Protein AF-A0A3D2W8U4-F1 (afdb_monomer_lite)

Radius of gyration: 29.1 Å; chains: 1; bounding box: 71×45×89 Å

Foldseek 3Di:
DDDDDDPPDPPDPPPPPPPPPPPDDPPFDKAFEAEAEPCSVQKWKAKPVRDTDDGGDMDTQFWIKMWIARPVCPPQLQQKKKWKDAQNHTDDIDRGLHHVTDIDGRDGHPYHIYIYIYRPDPPPDD

pLDDT: mean 82.96, std 18.69, range [37.66, 98.56]

Structure (mmCIF, N/CA/C/O backbone):
data_AF-A0A3D2W8U4-F1
#
_entry.id   AF-A0A3D2W8U4-F1
#
loop_
_atom_site.group_PDB
_atom_site.id
_atom_site.type_symbol
_atom_site.label_atom_id
_atom_site.label_alt_id
_atom_site.label_comp_id
_atom_site.label_asym_id
_atom_site.label_entity_id
_atom_site.label_seq_id
_atom_site.pdbx_PDB_ins_code
_atom_site.Cartn_x
_atom_site.Cartn_y
_atom_site.Cartn_z
_atom_site.occupancy
_atom_site.B_iso_or_equiv
_atom_site.auth_seq_id
_atom_site.auth_comp_id
_atom_site.auth_asym_id
_atom_site.auth_atom_id
_atom_site.pdbx_PDB_model_num
ATOM 1 N N . ASP A 1 1 ? -54.048 7.516 73.761 1.00 41.88 1 ASP A N 1
ATOM 2 C CA . ASP A 1 1 ? -53.297 7.102 72.564 1.00 41.88 1 ASP A CA 1
ATOM 3 C C . ASP A 1 1 ? -53.716 8.008 71.411 1.00 41.88 1 ASP A C 1
ATOM 5 O O . ASP A 1 1 ? -54.854 7.902 70.979 1.00 41.88 1 ASP A O 1
ATOM 9 N N . ALA A 1 2 ? -53.037 9.133 71.139 1.00 41.09 2 ALA A N 1
ATOM 10 C CA . ALA A 1 2 ? -51.644 9.292 70.665 1.00 41.09 2 ALA A CA 1
ATOM 11 C C . ALA A 1 2 ? -51.472 8.638 69.280 1.00 41.09 2 ALA A C 1
ATOM 13 O O . ALA A 1 2 ? -51.834 7.479 69.130 1.00 41.09 2 ALA A O 1
ATOM 14 N N . ASP A 1 3 ? -50.970 9.242 68.209 1.00 45.62 3 ASP A N 1
ATOM 15 C CA . ASP A 1 3 ? -50.470 10.576 67.884 1.00 45.62 3 ASP A CA 1
ATOM 16 C C . ASP A 1 3 ? -50.595 10.713 66.353 1.00 45.62 3 ASP A C 1
ATOM 18 O O . ASP A 1 3 ? -50.648 9.715 65.629 1.00 45.62 3 ASP A O 1
ATOM 22 N N . GLY A 1 4 ? -50.692 11.946 65.858 1.00 44.50 4 GLY A N 1
ATOM 23 C CA . GLY A 1 4 ? -50.821 12.236 64.433 1.00 44.50 4 GLY A CA 1
ATOM 24 C C . GLY A 1 4 ? -49.595 11.831 63.616 1.00 44.50 4 GLY A C 1
ATOM 25 O O . GLY A 1 4 ? -48.460 11.954 64.069 1.00 44.50 4 GLY A O 1
ATOM 26 N N . TYR A 1 5 ? -49.831 11.435 62.366 1.00 45.75 5 TYR A N 1
ATOM 27 C CA . TYR A 1 5 ? -48.802 11.498 61.336 1.00 45.75 5 TYR A CA 1
ATOM 28 C C . TYR A 1 5 ? -49.027 12.744 60.491 1.00 45.75 5 TYR A C 1
ATOM 30 O O . TYR A 1 5 ? -50.050 12.916 59.826 1.00 45.75 5 TYR A O 1
ATOM 38 N N . TYR A 1 6 ? -48.050 13.633 60.609 1.00 45.84 6 TYR A N 1
ATOM 39 C CA . TYR A 1 6 ? -47.883 14.848 59.843 1.00 45.84 6 TYR A CA 1
ATOM 40 C C . TYR A 1 6 ? -47.787 14.507 58.357 1.00 45.84 6 TYR A C 1
ATOM 42 O O . TYR A 1 6 ? -47.047 13.609 57.959 1.00 45.84 6 TYR A O 1
ATOM 50 N N . VAL A 1 7 ? -48.510 15.259 57.530 1.00 43.06 7 VAL A N 1
ATOM 51 C CA . VAL A 1 7 ? -48.166 15.374 56.115 1.00 43.06 7 VAL A CA 1
ATOM 52 C C . VAL A 1 7 ? -46.893 16.216 56.092 1.00 43.06 7 VAL A C 1
ATOM 54 O O . VAL A 1 7 ? -46.964 17.438 56.217 1.00 43.06 7 VAL A O 1
ATOM 57 N N . GLU A 1 8 ? -45.723 15.580 56.037 1.00 46.78 8 GLU A N 1
ATOM 58 C CA . GLU A 1 8 ? -44.497 16.308 55.720 1.00 46.78 8 GLU A CA 1
ATOM 59 C C . GLU A 1 8 ? -44.660 16.852 54.303 1.00 46.78 8 GLU A C 1
ATOM 61 O O . GLU A 1 8 ? -44.678 16.122 53.311 1.00 46.78 8 GLU A O 1
ATOM 66 N N . SER A 1 9 ? -44.851 18.166 54.220 1.00 53.59 9 SER A N 1
ATOM 67 C CA . SER A 1 9 ? -44.647 18.912 52.994 1.00 53.59 9 SER A CA 1
ATOM 68 C C . SER A 1 9 ? -43.257 18.561 52.472 1.00 53.59 9 SER A C 1
ATOM 70 O O . SER A 1 9 ? -42.265 18.873 53.131 1.00 53.59 9 SER A O 1
ATOM 72 N N . LEU A 1 10 ? -43.185 17.918 51.307 1.00 50.34 10 LEU A N 1
ATOM 73 C CA . LEU A 1 10 ? -41.948 17.751 50.552 1.00 50.34 10 LEU A CA 1
ATOM 74 C C . LEU A 1 10 ? -41.435 19.146 50.167 1.00 50.34 10 LEU A C 1
ATOM 76 O O . LEU A 1 10 ? -41.763 19.683 49.113 1.00 50.34 10 LEU A O 1
ATOM 80 N N . SER A 1 11 ? -40.667 19.763 51.062 1.00 58.00 11 SER A N 1
ATOM 81 C CA . SER A 1 11 ? -39.866 20.941 50.776 1.00 58.00 11 SER A CA 1
ATOM 82 C C . SER A 1 11 ? -38.519 20.471 50.249 1.00 58.00 11 SER A C 1
ATOM 84 O O . SER A 1 11 ? -37.619 20.170 51.027 1.00 58.00 11 SER A O 1
ATOM 86 N N . ALA A 1 12 ? -38.402 20.378 48.934 1.00 47.69 12 ALA A N 1
ATOM 87 C CA . ALA A 1 12 ? -37.184 20.691 48.199 1.00 47.69 12 ALA A CA 1
ATOM 88 C C . ALA A 1 12 ? -37.458 20.405 46.729 1.00 47.69 12 ALA A C 1
ATOM 90 O O . ALA A 1 12 ? -37.774 19.270 46.368 1.00 47.69 12 ALA A O 1
ATOM 91 N N . ASP A 1 13 ? -37.287 21.436 45.905 1.00 52.38 13 ASP A N 1
ATOM 92 C CA . ASP A 1 13 ? -36.908 21.334 44.500 1.00 52.38 13 ASP A CA 1
ATOM 93 C C . ASP A 1 13 ? -35.735 20.355 44.351 1.00 52.38 13 ASP A C 1
ATOM 95 O O . ASP A 1 13 ? -34.569 20.736 44.263 1.00 52.38 13 ASP A O 1
ATOM 99 N N . THR A 1 14 ? -36.024 19.058 44.353 1.00 50.50 14 THR A N 1
ATOM 100 C CA . THR A 1 14 ? -35.048 18.050 43.972 1.00 50.50 14 THR A CA 1
ATOM 101 C C . THR A 1 14 ? -35.155 17.952 42.468 1.00 50.50 14 THR A C 1
ATOM 103 O O . THR A 1 14 ? -35.865 17.114 41.913 1.00 50.50 14 THR A O 1
ATOM 106 N N . VAL A 1 15 ? -34.489 18.887 41.796 1.00 51.22 15 VAL A N 1
ATOM 107 C CA . VAL A 1 15 ? -34.173 18.735 40.385 1.00 51.22 15 VAL A CA 1
ATOM 108 C C . VAL A 1 15 ? -33.308 17.482 40.303 1.00 51.22 15 VAL A C 1
ATOM 110 O O . VAL A 1 15 ? -32.144 17.499 40.696 1.00 51.22 15 VAL A O 1
ATOM 113 N N . PHE A 1 16 ? -33.884 16.373 39.838 1.00 50.56 16 PHE A N 1
ATOM 114 C CA . PHE A 1 16 ? -33.106 15.239 39.360 1.00 50.56 16 PHE A CA 1
ATOM 115 C C . PHE A 1 16 ? -32.329 15.736 38.142 1.00 50.56 16 PHE A C 1
ATOM 117 O O . PHE A 1 16 ? -32.796 15.648 37.007 1.00 50.56 16 PHE A O 1
ATOM 124 N N . ALA A 1 17 ? -31.159 16.326 38.379 1.00 58.72 17 ALA A N 1
ATOM 125 C CA . ALA A 1 17 ? -30.171 16.521 37.343 1.00 58.72 17 ALA A CA 1
ATOM 126 C C . ALA A 1 17 ? -29.705 15.119 36.951 1.00 58.72 17 ALA A C 1
ATOM 128 O O . ALA A 1 17 ? -28.794 14.550 37.546 1.00 58.72 17 ALA A O 1
ATOM 129 N N . VAL A 1 18 ? -30.393 14.524 35.977 1.00 54.97 18 VAL A N 1
ATOM 130 C CA . VAL A 1 18 ? -29.814 13.446 35.191 1.00 54.97 18 VAL A CA 1
ATOM 131 C C . VAL A 1 18 ? -28.676 14.114 34.435 1.00 54.97 18 VAL A C 1
ATOM 133 O O . VAL A 1 18 ? -28.885 14.683 33.364 1.00 54.97 18 VAL A O 1
ATOM 136 N N . GLU A 1 19 ? -27.482 14.127 35.030 1.00 64.56 19 GLU A N 1
ATOM 137 C CA . GLU A 1 19 ? -26.261 14.342 34.269 1.00 64.56 19 GLU A CA 1
ATOM 138 C C . GLU A 1 19 ? -26.269 13.263 33.196 1.00 64.56 19 GLU A C 1
ATOM 140 O O . GLU A 1 19 ? -26.049 12.078 33.452 1.00 64.56 19 GLU A O 1
ATOM 145 N N . LYS A 1 20 ? -26.654 13.664 31.985 1.00 56.56 20 LYS A N 1
ATOM 146 C CA . LYS A 1 20 ? -26.565 12.812 30.816 1.00 56.56 20 LYS A CA 1
ATOM 147 C C . LYS A 1 20 ? -25.083 12.502 30.686 1.00 56.56 20 LYS A C 1
ATOM 149 O O . LYS A 1 20 ? -24.318 13.385 30.301 1.00 56.56 20 LYS A O 1
ATOM 154 N N . ALA A 1 21 ? -24.691 11.288 31.075 1.00 61.38 21 ALA A N 1
ATOM 155 C CA . ALA A 1 21 ? -23.339 10.803 30.878 1.00 61.38 21 ALA A CA 1
ATOM 156 C C . ALA A 1 21 ? -22.971 11.116 29.427 1.00 61.38 21 ALA A C 1
ATOM 158 O O . ALA A 1 21 ? -23.675 10.704 28.497 1.00 61.38 21 ALA A O 1
ATOM 159 N N . LYS A 1 22 ? -21.942 11.947 29.243 1.00 58.16 22 LYS A N 1
ATOM 160 C CA . LYS A 1 22 ? -21.364 12.183 27.928 1.00 58.16 22 LYS A CA 1
ATOM 161 C C . LYS A 1 22 ? -20.918 10.803 27.463 1.00 58.16 22 LYS A C 1
ATOM 163 O O . LYS A 1 22 ? -20.040 10.223 28.091 1.00 58.16 22 LYS A O 1
ATOM 168 N N . ALA A 1 23 ? -21.602 10.245 26.466 1.00 64.56 23 ALA A N 1
ATOM 169 C CA . ALA A 1 23 ? -21.187 8.984 25.880 1.00 64.56 23 ALA A CA 1
ATOM 170 C C . ALA A 1 23 ? -19.740 9.182 25.423 1.00 64.56 23 ALA A C 1
ATOM 172 O O . ALA A 1 23 ? -19.476 10.071 24.612 1.00 64.56 23 ALA A O 1
ATOM 173 N N . GLU A 1 24 ? -18.807 8.447 26.025 1.00 63.06 24 GLU A N 1
ATOM 174 C CA . GLU A 1 24 ? -17.477 8.309 25.452 1.00 63.06 24 GLU A CA 1
ATOM 175 C C . GLU A 1 24 ? -17.680 7.648 24.096 1.00 63.06 24 GLU A C 1
ATOM 177 O O . GLU A 1 24 ? -18.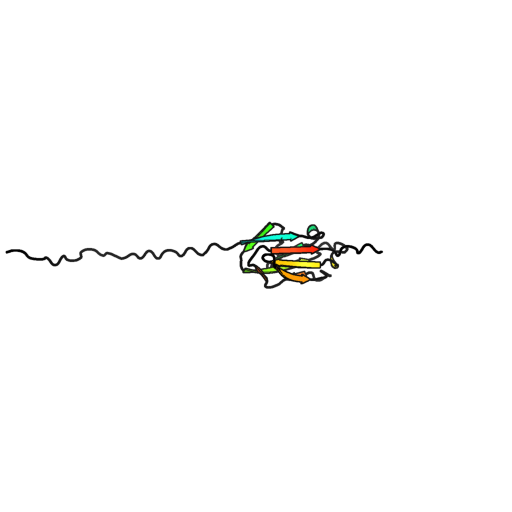239 6.551 24.004 1.00 63.06 24 GLU A O 1
ATOM 182 N N . GLU A 1 25 ? -17.314 8.364 23.038 1.00 67.88 25 GLU A N 1
ATOM 183 C CA . GLU A 1 25 ? -17.216 7.753 21.723 1.00 67.88 25 GLU A CA 1
ATOM 184 C C . GLU A 1 25 ? -16.214 6.599 21.839 1.00 67.88 25 GLU A C 1
ATOM 186 O O . GLU A 1 25 ? -15.194 6.742 22.526 1.00 67.88 25 GLU A O 1
ATOM 191 N N . PRO A 1 26 ? -16.529 5.421 21.273 1.00 68.75 26 PRO A N 1
ATOM 192 C CA . PRO A 1 26 ? -15.605 4.303 21.329 1.00 68.75 26 PRO A CA 1
ATOM 193 C C . PRO A 1 26 ? -14.273 4.754 20.733 1.00 68.75 26 PRO A C 1
ATOM 195 O O . PRO A 1 26 ? -14.257 5.392 19.684 1.00 68.75 26 PRO A O 1
ATOM 198 N N . ALA A 1 27 ? -13.170 4.438 21.415 1.00 75.50 27 ALA A N 1
ATOM 199 C CA . ALA A 1 27 ? -11.844 4.744 20.902 1.00 75.50 27 ALA A CA 1
ATOM 200 C C . ALA A 1 27 ? -11.705 4.174 19.485 1.00 75.50 27 ALA A C 1
ATOM 202 O O . ALA A 1 27 ? -11.983 2.990 19.264 1.00 75.50 27 ALA A O 1
ATOM 203 N N . GLU A 1 28 ? -11.300 5.025 18.545 1.00 84.94 28 GLU A N 1
ATOM 204 C CA . GLU A 1 28 ? -11.068 4.624 17.163 1.00 84.94 28 GLU A CA 1
ATOM 205 C C . GLU A 1 28 ? -10.002 3.531 17.139 1.00 84.94 28 GLU A C 1
ATOM 207 O O . GLU A 1 28 ? -8.930 3.649 17.745 1.00 84.94 28 GLU A O 1
ATOM 212 N N . LYS A 1 29 ? -10.329 2.410 16.492 1.00 94.56 29 LYS A N 1
ATOM 213 C CA . LYS A 1 29 ? -9.356 1.340 16.308 1.00 94.56 29 LYS A CA 1
ATOM 214 C C . LYS A 1 29 ? -8.391 1.762 15.222 1.00 94.56 29 LYS A C 1
ATOM 216 O O . LYS A 1 29 ? -8.815 2.228 14.171 1.00 94.56 29 LYS A O 1
ATOM 221 N N . THR A 1 30 ? -7.110 1.536 15.468 1.00 97.00 30 THR A N 1
ATOM 222 C CA . THR A 1 30 ? -6.063 1.824 14.500 1.00 97.00 30 THR A CA 1
ATOM 223 C C . THR A 1 30 ? -5.213 0.595 14.212 1.00 97.00 30 THR A C 1
ATOM 225 O O . THR A 1 30 ? -5.090 -0.320 15.033 1.00 97.00 30 THR A O 1
ATOM 228 N N . TYR A 1 31 ? -4.633 0.574 13.019 1.00 97.88 31 TYR A N 1
ATOM 229 C CA . TYR A 1 31 ? -3.859 -0.525 12.470 1.00 97.88 31 TYR A CA 1
ATOM 230 C C . TYR A 1 31 ? -2.577 -0.010 11.831 1.00 97.88 31 TYR A C 1
ATOM 232 O O . TYR A 1 31 ? -2.519 1.113 11.339 1.00 97.88 31 TYR A O 1
ATOM 240 N N . THR A 1 32 ? -1.536 -0.836 11.823 1.00 98.25 32 THR A N 1
ATOM 241 C CA . THR A 1 32 ? -0.264 -0.478 11.187 1.00 98.25 32 THR A CA 1
ATOM 242 C C . THR A 1 32 ? -0.282 -0.859 9.712 1.00 98.25 32 THR A C 1
ATOM 244 O O . THR A 1 32 ? -0.678 -1.976 9.367 1.00 98.25 32 THR A O 1
ATOM 247 N N . LEU A 1 33 ? 0.205 0.037 8.856 1.00 98.38 33 LEU A N 1
ATOM 248 C CA . LEU A 1 33 ? 0.531 -0.233 7.464 1.00 98.38 33 LEU A CA 1
ATOM 249 C C . LEU A 1 33 ? 2.013 -0.588 7.326 1.00 98.38 33 LEU A C 1
ATOM 251 O O . LEU A 1 33 ? 2.892 0.087 7.857 1.00 98.38 33 LEU A O 1
ATOM 255 N N . THR A 1 34 ? 2.298 -1.658 6.593 1.00 98.50 34 THR A N 1
ATOM 256 C CA . THR A 1 34 ? 3.657 -2.112 6.283 1.00 98.50 34 THR A CA 1
ATOM 257 C C . THR A 1 34 ? 3.871 -2.136 4.775 1.00 98.50 34 THR A C 1
ATOM 259 O O . THR A 1 34 ? 3.055 -2.698 4.045 1.00 98.50 34 THR A O 1
ATOM 262 N N . LEU A 1 35 ? 4.990 -1.576 4.318 1.00 98.19 35 LEU A N 1
ATOM 263 C CA . LEU A 1 35 ? 5.476 -1.735 2.947 1.00 98.19 35 LEU A CA 1
ATOM 264 C C . LEU A 1 35 ? 6.529 -2.848 2.937 1.00 98.19 35 LEU A C 1
ATOM 266 O O . LEU A 1 35 ? 7.497 -2.798 3.697 1.00 98.19 35 LEU A O 1
ATOM 270 N N . ALA A 1 36 ? 6.321 -3.871 2.115 1.00 97.62 36 ALA A N 1
ATOM 271 C CA . ALA A 1 36 ? 7.137 -5.082 2.087 1.00 97.62 36 ALA A CA 1
ATOM 272 C C . ALA A 1 36 ? 7.485 -5.504 0.654 1.00 97.62 36 ALA A C 1
ATOM 274 O O . ALA A 1 36 ? 6.904 -5.010 -0.304 1.00 97.62 36 ALA A O 1
ATOM 275 N N . GLY A 1 37 ? 8.410 -6.453 0.505 1.00 95.50 37 GLY A N 1
ATOM 276 C CA . GLY A 1 37 ? 8.872 -6.945 -0.797 1.00 95.50 37 GLY A CA 1
ATOM 277 C C . GLY A 1 37 ? 10.190 -6.313 -1.250 1.00 95.50 37 GLY A C 1
ATOM 278 O O . GLY A 1 37 ? 10.643 -5.308 -0.700 1.00 95.50 37 GLY A O 1
ATOM 279 N N . ASN A 1 38 ? 10.846 -6.953 -2.220 1.00 94.38 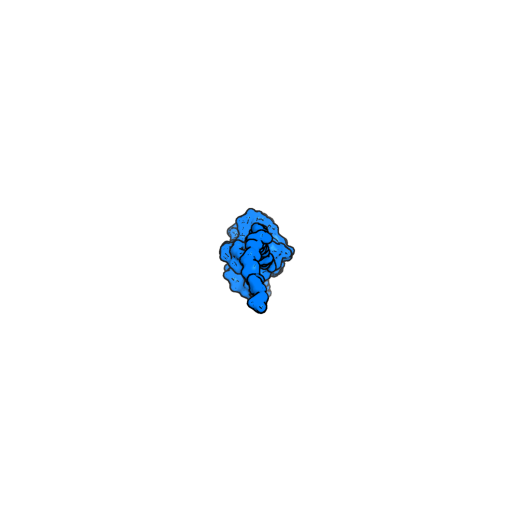38 ASN A N 1
ATOM 280 C CA 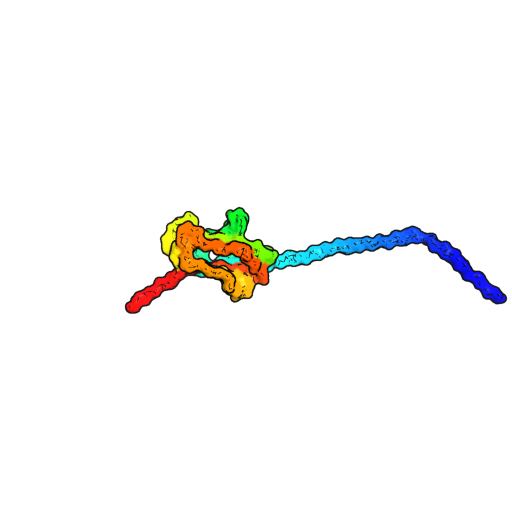. ASN A 1 38 ? 12.195 -6.584 -2.669 1.00 94.38 38 ASN A CA 1
ATOM 281 C C . ASN A 1 38 ? 12.251 -5.242 -3.422 1.00 94.38 38 ASN A C 1
ATOM 283 O O . ASN A 1 38 ? 13.336 -4.687 -3.559 1.00 94.38 38 ASN A O 1
ATOM 287 N N . ALA A 1 39 ? 11.107 -4.713 -3.860 1.00 93.62 39 ALA A N 1
ATOM 288 C CA . ALA A 1 39 ? 11.003 -3.463 -4.605 1.00 93.62 39 ALA A CA 1
ATOM 289 C C . ALA A 1 39 ? 10.190 -2.381 -3.867 1.00 93.62 39 ALA A C 1
ATOM 291 O O . ALA A 1 39 ? 9.900 -1.323 -4.420 1.00 93.62 39 ALA A O 1
ATOM 292 N N . ALA A 1 40 ? 9.860 -2.606 -2.590 1.00 94.12 40 ALA A N 1
ATOM 293 C CA . ALA A 1 40 ? 9.064 -1.677 -1.784 1.00 94.12 40 ALA A CA 1
ATOM 294 C C . ALA A 1 40 ? 9.698 -0.291 -1.614 1.00 94.12 40 ALA A C 1
ATOM 296 O O . ALA A 1 40 ? 8.985 0.697 -1.503 1.00 94.12 40 ALA A O 1
ATOM 297 N N . ALA A 1 41 ? 11.031 -0.225 -1.563 1.00 93.44 41 ALA A N 1
ATOM 298 C CA . ALA A 1 41 ? 11.764 1.028 -1.390 1.00 93.44 41 ALA A CA 1
ATOM 299 C C . ALA A 1 41 ? 11.833 1.875 -2.674 1.00 93.44 41 ALA A C 1
ATOM 301 O O . ALA A 1 41 ? 12.131 3.063 -2.593 1.00 93.44 41 ALA A O 1
ATOM 302 N N . GLU A 1 42 ? 11.575 1.263 -3.832 1.00 92.56 42 GLU A N 1
ATOM 303 C CA . GLU A 1 42 ? 11.660 1.908 -5.147 1.00 92.56 42 GLU A CA 1
ATOM 304 C C . GLU A 1 42 ? 10.306 2.476 -5.597 1.00 92.56 42 GLU A C 1
ATOM 306 O O . GLU A 1 42 ? 10.247 3.459 -6.337 1.00 92.56 42 GLU A O 1
ATOM 311 N N . ALA A 1 43 ? 9.206 1.870 -5.141 1.00 92.81 43 ALA A N 1
ATOM 312 C CA . ALA A 1 43 ? 7.857 2.328 -5.438 1.00 92.81 43 ALA A CA 1
ATOM 313 C C . ALA A 1 43 ? 7.397 3.439 -4.486 1.00 92.81 43 ALA A C 1
ATOM 315 O O . ALA A 1 43 ? 7.785 3.509 -3.320 1.00 92.81 43 ALA A O 1
ATOM 316 N N . THR A 1 44 ? 6.509 4.289 -4.991 1.00 94.56 44 THR A N 1
ATOM 317 C CA . THR A 1 44 ? 5.868 5.359 -4.222 1.00 94.56 44 THR A CA 1
ATOM 318 C C . THR A 1 44 ? 4.423 4.968 -3.943 1.00 94.56 44 THR A C 1
ATOM 320 O O . THR A 1 44 ? 3.734 4.523 -4.858 1.00 94.56 44 THR A O 1
ATOM 323 N N . VAL A 1 45 ? 3.966 5.097 -2.695 1.00 96.44 45 VAL A N 1
ATOM 324 C CA . VAL A 1 45 ? 2.613 4.698 -2.278 1.00 96.44 45 VAL A CA 1
ATOM 325 C C . VAL A 1 45 ? 1.846 5.907 -1.755 1.00 96.44 45 VAL A C 1
ATOM 327 O O . VAL A 1 45 ? 2.361 6.637 -0.914 1.00 96.44 45 VAL A O 1
ATOM 330 N N . TYR A 1 46 ? 0.613 6.091 -2.214 1.00 97.06 46 TYR A N 1
ATOM 331 C CA . TYR A 1 46 ? -0.293 7.157 -1.790 1.00 97.06 46 TYR A CA 1
ATOM 332 C C . TYR A 1 46 ? -1.595 6.606 -1.213 1.00 97.06 46 TYR A C 1
ATOM 334 O O . TYR A 1 46 ? -2.000 5.496 -1.561 1.00 97.06 46 TYR A O 1
ATOM 342 N N . ASN A 1 47 ? -2.252 7.394 -0.361 1.00 96.56 47 ASN A N 1
ATOM 343 C CA . ASN A 1 47 ? -3.618 7.140 0.109 1.00 96.56 47 ASN A CA 1
ATOM 344 C C . ASN A 1 47 ? -4.676 7.846 -0.772 1.00 96.56 47 ASN A C 1
ATOM 346 O O . ASN A 1 47 ? -4.336 8.515 -1.749 1.00 96.56 47 ASN A O 1
ATOM 350 N N . GLU A 1 48 ? -5.960 7.760 -0.407 1.00 95.12 48 GLU A N 1
ATOM 351 C CA . GLU A 1 48 ? -7.081 8.451 -1.076 1.00 95.12 48 GLU A CA 1
ATOM 352 C C . GLU A 1 48 ? -6.964 9.981 -1.150 1.00 95.12 48 GLU A C 1
ATOM 354 O O . GLU A 1 48 ? -7.574 10.603 -2.021 1.00 95.12 48 GLU A O 1
ATOM 359 N N . ALA A 1 49 ? -6.176 10.597 -0.269 1.00 96.31 49 ALA A N 1
ATOM 360 C CA . ALA A 1 49 ? -5.908 12.032 -0.281 1.00 96.31 49 ALA A CA 1
ATOM 361 C C . ALA A 1 49 ? -4.692 12.411 -1.146 1.00 96.31 49 ALA A C 1
ATOM 363 O O . ALA A 1 49 ? -4.372 13.595 -1.251 1.00 96.31 49 ALA A O 1
ATOM 364 N N . TYR A 1 50 ? -4.038 11.434 -1.785 1.00 94.44 50 TYR A N 1
ATOM 365 C CA . TYR A 1 50 ? -2.746 11.585 -2.459 1.00 94.44 50 TYR A CA 1
ATOM 366 C C . TYR A 1 50 ? -1.611 12.027 -1.519 1.00 94.44 50 TYR A C 1
ATOM 368 O O . TYR A 1 50 ? -0.624 12.623 -1.955 1.00 94.44 50 TYR A O 1
ATOM 376 N N . ASP A 1 51 ? -1.718 11.699 -0.231 1.00 96.94 51 ASP A N 1
ATOM 377 C CA . ASP A 1 51 ? -0.625 11.857 0.722 1.00 96.94 51 ASP A CA 1
ATOM 378 C C . ASP A 1 51 ? 0.308 10.646 0.670 1.00 96.94 51 ASP A C 1
ATOM 380 O O . ASP A 1 51 ? -0.130 9.503 0.519 1.00 96.94 51 ASP A O 1
ATOM 384 N N . LEU A 1 52 ? 1.613 10.904 0.794 1.00 97.00 52 LEU A N 1
ATOM 385 C CA . LEU A 1 52 ? 2.632 9.860 0.749 1.00 97.00 52 LEU A CA 1
ATOM 386 C C . LEU A 1 52 ? 2.516 8.944 1.970 1.00 97.00 52 LEU A C 1
ATOM 388 O O . LEU A 1 52 ? 2.747 9.377 3.102 1.00 97.00 52 LEU A O 1
ATOM 392 N N . VAL A 1 53 ? 2.268 7.668 1.704 1.00 97.19 53 VAL A N 1
ATOM 393 C CA . VAL A 1 53 ? 2.229 6.591 2.687 1.00 97.19 53 VAL A CA 1
ATOM 394 C C . VAL A 1 53 ? 3.638 6.066 2.936 1.00 97.19 53 VAL A C 1
ATOM 396 O O . VAL A 1 53 ? 4.412 5.804 2.013 1.00 97.19 53 VAL A O 1
ATOM 399 N N . LYS A 1 54 ? 3.977 5.880 4.207 1.00 97.31 54 LYS A N 1
ATOM 400 C CA . LYS A 1 54 ? 5.271 5.381 4.665 1.00 97.31 54 LYS A CA 1
ATOM 401 C C . LYS A 1 54 ? 5.110 4.076 5.426 1.00 97.31 54 LYS A C 1
ATOM 403 O O . LYS A 1 54 ? 4.084 3.771 6.030 1.00 97.31 54 LYS A O 1
ATOM 408 N N . ASN A 1 55 ? 6.184 3.294 5.428 1.00 97.62 55 ASN A N 1
ATOM 409 C CA . ASN A 1 55 ? 6.238 2.080 6.223 1.00 97.62 55 ASN A CA 1
ATOM 410 C C . ASN A 1 55 ? 6.094 2.402 7.722 1.00 97.62 55 ASN A C 1
ATOM 412 O O . ASN A 1 55 ? 6.882 3.180 8.262 1.00 97.62 55 ASN A O 1
ATOM 416 N N . GLY A 1 56 ? 5.136 1.759 8.389 1.00 97.69 56 GLY A N 1
ATOM 417 C CA . GLY A 1 56 ? 4.820 1.982 9.799 1.00 97.69 56 GLY A CA 1
ATOM 418 C C . GLY A 1 56 ? 3.740 3.036 10.051 1.00 97.69 56 GLY A C 1
ATOM 419 O O . GLY A 1 56 ? 3.440 3.297 11.218 1.00 97.69 56 GLY A O 1
ATOM 420 N N . ASP A 1 57 ? 3.149 3.619 9.004 1.00 97.88 57 ASP A N 1
ATOM 421 C CA . ASP A 1 57 ? 2.022 4.538 9.158 1.00 97.88 57 ASP A CA 1
ATOM 422 C C . ASP A 1 57 ? 0.834 3.859 9.849 1.00 97.88 57 ASP A C 1
ATOM 424 O O . ASP A 1 57 ? 0.665 2.636 9.831 1.00 97.88 57 ASP A O 1
ATOM 428 N N . THR A 1 58 ? 0.022 4.677 10.511 1.00 97.25 58 THR A N 1
ATOM 429 C CA . THR A 1 58 ? -1.157 4.227 11.251 1.00 97.25 58 THR A CA 1
ATOM 430 C C . THR A 1 58 ? -2.411 4.591 10.473 1.00 97.25 58 THR A C 1
ATOM 432 O O . THR A 1 58 ? -2.557 5.728 10.038 1.00 97.25 58 THR A O 1
ATOM 435 N N . LEU A 1 59 ? -3.310 3.625 10.326 1.00 96.31 59 LEU A N 1
ATOM 436 C CA . LEU A 1 59 ? -4.594 3.763 9.653 1.00 96.31 59 LEU A CA 1
ATOM 437 C C . LEU A 1 59 ? -5.719 3.561 10.658 1.00 96.31 59 LEU A C 1
ATOM 439 O O . LEU A 1 59 ? -5.650 2.651 11.483 1.00 96.31 59 LEU A O 1
ATOM 443 N N . GLU A 1 60 ? -6.764 4.367 10.570 1.00 95.94 60 GLU A N 1
ATOM 444 C CA . GLU A 1 60 ? -8.012 4.133 11.298 1.00 95.94 60 GLU A CA 1
ATOM 445 C C . GLU A 1 60 ? -8.795 2.964 10.673 1.00 95.94 60 GLU A C 1
ATOM 447 O O . GLU A 1 60 ? -8.685 2.688 9.479 1.00 95.94 60 GLU A O 1
ATOM 452 N N . GLU A 1 61 ? -9.582 2.243 11.473 1.00 96.00 61 GLU A N 1
ATOM 453 C CA . GLU A 1 61 ? -10.536 1.246 10.972 1.00 96.00 61 GLU A CA 1
ATOM 454 C C . GLU A 1 61 ? -11.549 1.929 10.043 1.00 96.00 61 GLU A C 1
ATOM 456 O O . GLU A 1 61 ? -12.218 2.879 10.444 1.00 96.00 61 GLU A O 1
ATOM 461 N N . GLY A 1 62 ? -11.685 1.452 8.807 1.00 95.38 62 GLY A N 1
ATOM 462 C CA . GLY A 1 62 ? -12.548 2.098 7.818 1.00 95.38 62 GLY A CA 1
ATOM 463 C C . GLY A 1 62 ? -12.216 1.708 6.386 1.00 95.38 62 GLY A C 1
ATOM 464 O O . GLY A 1 62 ? -11.443 0.780 6.160 1.00 95.38 62 GLY A O 1
ATOM 465 N N . ASP A 1 63 ? -12.810 2.409 5.424 1.00 97.12 63 ASP A N 1
ATOM 466 C CA . ASP A 1 63 ? -12.519 2.225 4.003 1.00 97.12 63 ASP A CA 1
ATOM 467 C C . ASP A 1 63 ? -11.373 3.153 3.581 1.00 97.12 63 ASP A C 1
ATOM 469 O O . ASP A 1 63 ? -11.458 4.363 3.771 1.00 97.12 63 ASP A O 1
ATOM 473 N N . HIS A 1 64 ? -10.322 2.583 2.994 1.00 97.25 64 HIS A N 1
ATOM 474 C CA . HIS A 1 64 ? -9.127 3.302 2.531 1.00 97.25 64 HIS A CA 1
ATOM 475 C C . HIS A 1 64 ? -8.854 3.000 1.065 1.00 97.25 64 HIS A C 1
ATOM 477 O O . HIS A 1 64 ? -9.298 1.971 0.548 1.00 97.25 64 HIS A O 1
ATOM 483 N N . SER A 1 65 ? -8.095 3.862 0.394 1.00 97.31 65 SER A N 1
ATOM 484 C CA . SER A 1 65 ? -7.570 3.547 -0.938 1.00 97.31 65 SER A CA 1
ATOM 485 C C . SER A 1 65 ? -6.054 3.666 -0.969 1.00 97.31 65 SER A C 1
ATOM 487 O O . SER A 1 65 ? -5.480 4.513 -0.294 1.00 97.31 65 SER A O 1
ATOM 489 N N . PHE A 1 66 ? -5.402 2.810 -1.751 1.00 96.94 66 PHE A N 1
ATOM 490 C CA . PHE A 1 66 ? -3.951 2.796 -1.900 1.00 96.94 66 PHE A CA 1
ATOM 491 C C . PHE A 1 66 ? -3.569 2.804 -3.371 1.00 96.94 66 PHE A C 1
ATOM 493 O O . PHE A 1 66 ? -4.079 2.003 -4.155 1.00 96.94 66 PHE A O 1
ATOM 500 N N . TYR A 1 67 ? -2.619 3.661 -3.717 1.00 95.38 67 TYR A N 1
ATOM 501 C CA . TYR A 1 67 ? -2.117 3.816 -5.076 1.00 95.38 67 TYR A CA 1
ATOM 502 C C . TYR A 1 67 ? -0.606 3.646 -5.069 1.00 95.38 67 TYR A C 1
ATOM 504 O O . TYR A 1 67 ? 0.086 4.320 -4.314 1.00 95.38 67 TYR A O 1
ATOM 512 N N . VAL A 1 68 ? -0.085 2.735 -5.884 1.00 95.25 68 VAL A N 1
ATOM 513 C CA . VAL A 1 68 ? 1.345 2.424 -5.967 1.00 95.25 68 VAL A CA 1
ATOM 514 C C . VAL A 1 68 ? 1.858 2.798 -7.349 1.00 95.25 68 VAL A C 1
ATOM 516 O O . VAL A 1 68 ? 1.378 2.263 -8.347 1.00 95.25 68 VAL A O 1
ATOM 519 N N . TYR A 1 69 ? 2.863 3.670 -7.415 1.00 92.38 69 TYR A N 1
ATOM 520 C CA . TYR A 1 69 ? 3.405 4.204 -8.664 1.00 92.38 69 TYR A CA 1
ATOM 521 C C . TYR A 1 69 ? 4.928 4.074 -8.764 1.00 92.38 69 TYR A C 1
ATOM 523 O O . TYR A 1 69 ? 5.658 4.113 -7.771 1.00 92.38 69 TYR A O 1
ATO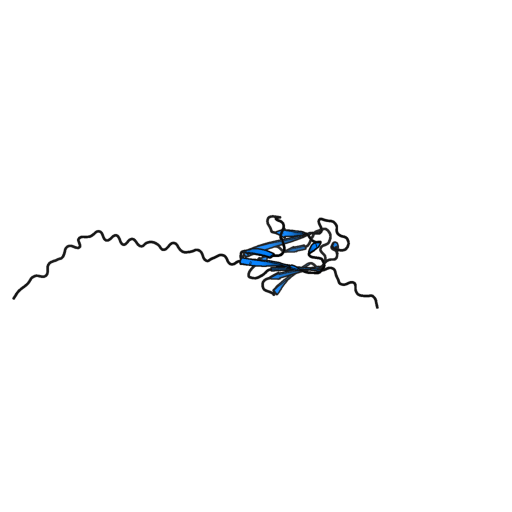M 531 N N . ASN A 1 70 ? 5.407 3.995 -10.008 1.00 90.75 70 ASN A N 1
ATOM 532 C CA . ASN A 1 70 ? 6.814 4.131 -10.379 1.00 90.75 70 ASN A CA 1
ATOM 533 C C . ASN A 1 70 ? 7.126 5.586 -10.785 1.00 90.75 70 ASN A C 1
ATOM 535 O O . ASN A 1 70 ? 7.377 5.876 -11.954 1.00 90.75 70 ASN A O 1
ATOM 539 N N . GLU A 1 71 ? 7.070 6.527 -9.839 1.00 87.62 71 GLU A N 1
ATOM 540 C CA . GLU A 1 71 ? 7.274 7.954 -10.154 1.00 87.62 71 GLU A CA 1
ATOM 541 C C . GLU A 1 71 ? 8.703 8.286 -10.604 1.00 87.62 71 GLU A C 1
ATOM 543 O O . GLU A 1 71 ? 8.923 9.220 -11.376 1.00 87.62 71 GLU A O 1
ATOM 548 N N . ASN A 1 72 ? 9.679 7.505 -10.138 1.00 86.81 72 ASN A N 1
ATOM 549 C CA . ASN A 1 72 ? 11.092 7.709 -10.441 1.00 86.81 72 ASN A CA 1
ATOM 550 C C . ASN A 1 72 ? 11.543 7.006 -11.731 1.00 86.81 72 ASN A C 1
ATOM 552 O O . ASN A 1 72 ? 12.724 7.080 -12.066 1.00 86.81 72 ASN A O 1
ATOM 556 N N . TYR A 1 73 ? 10.629 6.349 -12.457 1.00 86.25 73 TYR A N 1
ATOM 557 C CA . TYR A 1 73 ? 10.934 5.570 -13.663 1.00 86.25 73 TYR A CA 1
ATOM 558 C C . TYR A 1 73 ? 12.063 4.552 -13.436 1.00 86.25 73 TYR A C 1
ATOM 560 O O . TYR A 1 73 ? 12.962 4.402 -14.265 1.00 86.25 73 TYR A O 1
ATOM 568 N N . VAL A 1 74 ? 12.030 3.876 -12.286 1.00 88.75 74 VAL A N 1
ATOM 569 C CA . VAL A 1 74 ? 12.960 2.799 -11.948 1.00 88.75 74 VAL A CA 1
ATOM 570 C C . VAL A 1 74 ? 12.751 1.658 -12.935 1.00 88.75 74 VAL A C 1
ATOM 572 O O . VAL A 1 74 ? 11.628 1.175 -13.095 1.00 88.75 74 VAL A O 1
ATOM 575 N N . ASP A 1 75 ? 13.829 1.262 -13.605 1.00 87.12 75 ASP A N 1
ATOM 576 C CA . ASP A 1 75 ? 13.818 0.202 -14.611 1.00 87.12 75 ASP A CA 1
ATOM 577 C C . ASP A 1 75 ? 13.418 -1.141 -13.986 1.00 87.12 75 ASP A C 1
ATOM 579 O O . ASP A 1 75 ? 13.861 -1.490 -12.888 1.00 87.12 75 ASP A O 1
ATOM 583 N N . GLY A 1 76 ? 12.554 -1.882 -14.673 1.00 86.88 76 GLY A N 1
ATOM 584 C CA . GLY A 1 76 ? 12.036 -3.169 -14.226 1.00 86.88 76 GLY A CA 1
ATOM 585 C C . GLY A 1 76 ? 10.859 -3.080 -13.253 1.00 86.88 76 GLY A C 1
ATOM 586 O O . GLY A 1 76 ? 10.095 -4.044 -13.169 1.00 86.88 76 GLY A O 1
ATOM 587 N N . LEU A 1 77 ? 10.645 -1.950 -12.564 1.00 88.56 77 LEU A N 1
ATOM 588 C CA . LEU A 1 77 ? 9.550 -1.789 -11.596 1.00 88.56 77 LEU A CA 1
ATOM 589 C C . LEU A 1 77 ? 8.166 -1.842 -12.262 1.00 88.56 77 LEU A C 1
ATOM 591 O O . LEU A 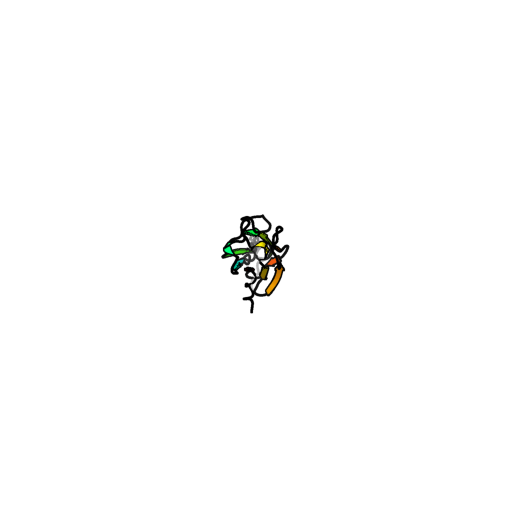1 77 ? 7.188 -2.228 -11.625 1.00 88.56 77 LEU A O 1
ATOM 595 N N . GLU A 1 78 ? 8.072 -1.550 -13.560 1.00 87.00 78 GLU A N 1
ATOM 596 C CA . GLU A 1 78 ? 6.859 -1.772 -14.345 1.00 87.00 78 GLU A CA 1
ATOM 597 C C . GLU A 1 78 ? 6.423 -3.243 -14.369 1.00 87.00 78 GLU A C 1
ATOM 599 O O . GLU A 1 78 ? 5.237 -3.504 -14.551 1.00 87.00 78 GLU A O 1
ATOM 604 N N . ASN A 1 79 ? 7.344 -4.184 -14.130 1.00 87.88 79 ASN A N 1
ATOM 605 C CA . ASN A 1 79 ? 7.083 -5.623 -14.058 1.00 87.88 79 ASN A CA 1
ATOM 606 C C . ASN A 1 79 ? 6.825 -6.120 -12.631 1.00 87.88 79 ASN A C 1
ATOM 608 O O . ASN A 1 79 ? 6.619 -7.317 -12.445 1.00 87.88 79 ASN A O 1
ATOM 612 N N . ALA A 1 80 ? 6.858 -5.242 -11.624 1.00 91.75 80 ALA A N 1
ATOM 613 C CA . ALA A 1 80 ? 6.595 -5.646 -10.253 1.00 91.75 80 ALA A CA 1
ATOM 614 C C . ALA A 1 80 ? 5.130 -6.065 -10.058 1.00 91.75 80 ALA A C 1
ATOM 616 O O . ALA A 1 80 ? 4.207 -5.523 -10.670 1.00 91.75 80 ALA A O 1
ATOM 617 N N . GLU A 1 81 ? 4.933 -7.018 -9.159 1.00 92.94 81 GLU A N 1
ATOM 618 C CA . GLU A 1 81 ? 3.643 -7.439 -8.640 1.00 92.94 81 GLU A CA 1
ATOM 619 C C . GLU A 1 81 ? 3.383 -6.745 -7.302 1.00 92.94 81 GLU A C 1
ATOM 621 O O . GLU A 1 81 ? 4.257 -6.674 -6.433 1.00 92.94 81 GLU A O 1
ATOM 626 N N . VAL A 1 82 ? 2.163 -6.240 -7.134 1.00 95.44 82 VAL A N 1
ATOM 627 C CA . VAL A 1 82 ? 1.703 -5.603 -5.903 1.00 95.44 82 VAL A CA 1
ATOM 628 C C . VAL A 1 82 ? 0.581 -6.422 -5.303 1.00 95.44 82 VAL A C 1
ATOM 630 O O . VAL A 1 82 ? -0.459 -6.615 -5.925 1.00 95.44 82 VAL A O 1
ATOM 633 N N . THR A 1 83 ? 0.768 -6.870 -4.070 1.00 96.38 83 THR A N 1
ATOM 634 C CA . THR A 1 83 ? -0.243 -7.598 -3.303 1.00 96.38 83 THR A CA 1
ATOM 635 C C . THR A 1 83 ? -0.667 -6.781 -2.093 1.00 96.38 83 THR A C 1
ATOM 637 O O . THR A 1 83 ? 0.179 -6.306 -1.337 1.00 96.38 83 THR A O 1
ATOM 640 N N . LEU A 1 84 ? -1.976 -6.673 -1.867 1.00 97.56 84 LEU A N 1
ATOM 641 C CA . LEU A 1 84 ? -2.551 -6.022 -0.695 1.00 97.56 84 LEU A CA 1
ATOM 642 C C . LEU A 1 84 ? -3.156 -7.058 0.257 1.00 97.56 84 LEU A C 1
ATOM 644 O O . LEU A 1 84 ? -4.001 -7.874 -0.124 1.00 97.56 84 LEU A O 1
ATOM 648 N N . THR A 1 85 ? -2.745 -6.993 1.520 1.00 98.25 85 THR A N 1
ATOM 649 C CA . THR A 1 85 ? -3.214 -7.858 2.607 1.00 98.25 85 THR A CA 1
ATOM 650 C C . THR A 1 85 ? -3.778 -7.017 3.745 1.00 98.25 85 THR A C 1
ATOM 652 O O . THR A 1 85 ? -3.140 -6.061 4.171 1.00 98.25 85 THR A O 1
ATOM 655 N N . VAL A 1 86 ? -4.932 -7.409 4.289 1.00 98.06 86 VAL A N 1
ATOM 656 C CA . VAL A 1 86 ? -5.544 -6.794 5.479 1.00 98.06 86 VAL A CA 1
ATOM 657 C C . VAL A 1 86 ? -5.811 -7.877 6.515 1.00 98.06 86 VAL A C 1
ATOM 659 O O . VAL A 1 86 ? -6.418 -8.906 6.215 1.00 98.06 86 VAL A O 1
ATOM 662 N N . GLY A 1 87 ? -5.316 -7.684 7.739 1.00 96.69 87 GLY A N 1
ATOM 663 C CA . GLY A 1 87 ? -5.499 -8.644 8.834 1.00 96.69 87 GLY A CA 1
ATOM 664 C C . GLY A 1 87 ? -4.940 -10.040 8.529 1.00 96.69 87 GLY A C 1
ATOM 665 O O . GLY A 1 87 ? -5.464 -11.036 9.021 1.00 96.69 87 GLY A O 1
ATOM 666 N N . GLY A 1 88 ? -3.911 -10.127 7.680 1.00 95.94 88 GLY A N 1
ATOM 667 C CA . GLY A 1 88 ? -3.310 -11.392 7.243 1.00 95.94 88 GLY A CA 1
ATOM 668 C C . GLY A 1 88 ? -4.042 -12.101 6.097 1.00 95.94 88 GLY A C 1
ATOM 669 O O . GLY A 1 88 ? -3.624 -13.188 5.704 1.00 95.94 88 GLY A O 1
ATOM 670 N N . LYS A 1 89 ? -5.106 -11.513 5.537 1.00 96.94 89 LYS A N 1
ATOM 671 C CA . LYS A 1 89 ? -5.793 -12.030 4.349 1.00 96.94 89 LYS A CA 1
ATOM 672 C C . LYS A 1 89 ? -5.467 -11.176 3.126 1.00 96.94 89 LYS A C 1
ATOM 674 O O . LYS A 1 89 ? -5.685 -9.968 3.151 1.00 96.94 89 LYS A O 1
ATOM 679 N N . GLN A 1 90 ? -5.004 -11.808 2.050 1.00 96.94 90 GLN A N 1
ATOM 680 C CA . GLN A 1 90 ? -4.868 -11.151 0.752 1.00 96.94 90 GLN A CA 1
ATOM 681 C C . GLN A 1 90 ? -6.251 -10.766 0.219 1.00 96.94 90 GLN A C 1
ATOM 683 O O . GLN A 1 90 ? -7.172 -11.589 0.184 1.00 96.94 90 GLN A O 1
ATOM 688 N N . ILE A 1 91 ? -6.390 -9.507 -0.176 1.00 94.75 91 ILE A N 1
ATOM 689 C CA . ILE A 1 91 ? -7.648 -8.930 -0.659 1.00 94.75 91 ILE A CA 1
ATOM 690 C C . ILE A 1 91 ? -7.539 -8.377 -2.080 1.00 94.75 91 ILE A C 1
ATOM 692 O O . ILE A 1 91 ? -8.562 -8.234 -2.742 1.00 94.75 91 ILE A O 1
ATOM 696 N N . GLY A 1 92 ? -6.323 -8.116 -2.561 1.00 92.19 92 GLY A N 1
ATOM 697 C CA . GLY A 1 92 ? -6.078 -7.626 -3.909 1.00 92.19 92 GLY A CA 1
ATOM 698 C C . GLY A 1 92 ? -4.679 -7.982 -4.394 1.00 92.19 92 GLY A C 1
ATOM 699 O O . GLY A 1 92 ? -3.766 -8.191 -3.595 1.00 92.19 92 GLY A O 1
ATOM 700 N N . GLU A 1 93 ? -4.535 -8.050 -5.712 1.00 93.38 93 GLU A N 1
ATOM 701 C CA . GLU A 1 93 ? -3.274 -8.300 -6.405 1.00 93.38 93 GLU A CA 1
ATOM 702 C C . GLU A 1 93 ? -3.299 -7.591 -7.761 1.00 93.38 93 GLU A C 1
ATOM 704 O O . GLU A 1 93 ? -4.282 -7.686 -8.501 1.00 93.38 93 GLU A O 1
ATOM 709 N N . VAL A 1 94 ? -2.211 -6.903 -8.089 1.00 90.62 94 VAL A N 1
ATOM 710 C CA . VAL A 1 94 ? -1.950 -6.303 -9.395 1.00 90.62 94 VAL A CA 1
ATOM 711 C C . VAL A 1 94 ? -0.613 -6.848 -9.874 1.00 90.62 94 VAL A C 1
ATOM 713 O O . VAL A 1 94 ? 0.432 -6.522 -9.325 1.00 90.62 94 VAL A O 1
ATOM 716 N N . LYS A 1 95 ? -0.644 -7.695 -10.903 1.00 79.56 95 LYS A N 1
ATOM 717 C CA . LYS A 1 95 ? 0.528 -8.458 -11.372 1.00 79.56 95 LYS A CA 1
ATOM 718 C C . LYS A 1 95 ? 1.611 -7.632 -12.056 1.00 79.56 95 LYS A C 1
ATOM 720 O O . LYS A 1 95 ? 2.678 -8.153 -12.359 1.00 79.56 95 LYS A O 1
ATOM 725 N N . THR A 1 96 ? 1.311 -6.388 -12.408 1.00 74.00 96 THR A N 1
ATOM 726 C CA . THR A 1 96 ? 2.200 -5.548 -13.208 1.00 74.00 96 THR A CA 1
ATOM 727 C C . THR A 1 96 ? 1.833 -4.094 -12.945 1.00 74.00 96 THR A C 1
ATOM 729 O O . THR A 1 96 ? 0.737 -3.674 -13.317 1.00 74.00 96 THR A O 1
ATOM 732 N N . ILE A 1 97 ? 2.721 -3.336 -12.296 1.00 68.88 97 ILE A N 1
ATOM 733 C CA . ILE A 1 97 ? 2.493 -1.909 -11.991 1.00 68.88 97 ILE A CA 1
ATOM 734 C C . ILE A 1 97 ? 2.392 -1.086 -13.288 1.00 68.88 97 ILE A C 1
ATOM 736 O O . ILE A 1 97 ? 1.676 -0.088 -13.334 1.00 68.88 97 ILE A O 1
ATOM 740 N N . GLY A 1 98 ? 3.024 -1.526 -14.385 1.00 65.56 98 GLY A N 1
ATOM 741 C CA . GLY A 1 98 ? 2.942 -0.854 -15.684 1.00 65.56 98 GLY A CA 1
ATOM 742 C C . GLY A 1 98 ? 3.229 0.655 -15.595 1.00 65.56 98 GLY A C 1
ATOM 743 O O . GLY A 1 98 ? 3.891 1.126 -14.675 1.00 65.56 98 GLY A O 1
ATOM 744 N N . PHE A 1 99 ? 2.711 1.437 -16.548 1.00 62.94 99 PHE A N 1
ATOM 745 C CA . PHE A 1 99 ? 2.784 2.908 -16.485 1.00 62.94 99 PHE A CA 1
ATOM 746 C C . PHE A 1 99 ? 1.657 3.526 -15.637 1.00 62.94 99 PHE A C 1
ATOM 748 O O . PHE A 1 99 ? 1.732 4.692 -15.267 1.00 62.94 99 PHE A O 1
ATOM 755 N N . GLN A 1 100 ? 0.585 2.770 -15.377 1.00 72.69 100 GLN A N 1
ATOM 756 C CA . GLN A 1 100 ? -0.624 3.276 -14.717 1.00 72.69 100 GLN A CA 1
ATOM 757 C C . GLN A 1 100 ? -0.616 3.100 -13.198 1.00 72.69 100 GLN A C 1
ATOM 759 O O . GLN A 1 100 ? -1.453 3.706 -12.550 1.00 72.69 100 GLN A O 1
ATOM 764 N N . GLY A 1 101 ? 0.316 2.333 -12.630 1.00 85.38 101 GLY A N 1
ATOM 765 C CA . GLY A 1 101 ? 0.321 2.035 -11.203 1.00 85.38 101 GLY A CA 1
ATOM 766 C C . GLY A 1 101 ? -0.546 0.831 -10.830 1.00 85.38 101 GLY A C 1
ATOM 767 O O . GLY A 1 101 ? -1.238 0.243 -11.662 1.00 85.38 101 GLY A O 1
ATOM 768 N N . ALA A 1 102 ? -0.504 0.469 -9.550 1.00 92.81 102 ALA A N 1
ATOM 769 C CA . ALA A 1 102 ? -1.450 -0.451 -8.931 1.00 92.81 102 ALA A CA 1
ATOM 770 C C . ALA A 1 102 ? -2.393 0.333 -8.018 1.00 92.81 102 ALA A C 1
ATOM 772 O O . ALA A 1 102 ? -1.935 1.060 -7.138 1.00 92.81 102 ALA A O 1
ATOM 773 N N . GLU A 1 103 ? -3.698 0.166 -8.208 1.00 94.12 103 GLU A N 1
ATOM 774 C CA . GLU A 1 103 ? -4.724 0.900 -7.466 1.00 94.12 103 GLU A CA 1
ATOM 775 C C . GLU A 1 103 ? -5.614 -0.084 -6.702 1.00 94.12 103 GLU A C 1
ATOM 777 O O . GLU A 1 103 ? -6.095 -1.078 -7.252 1.00 94.12 103 GLU A O 1
ATOM 782 N N . PHE A 1 104 ? -5.825 0.192 -5.419 1.00 95.50 104 PHE A N 1
ATOM 783 C CA . PHE A 1 104 ? -6.688 -0.575 -4.531 1.00 95.50 104 PHE A CA 1
ATOM 784 C C . PHE A 1 104 ? -7.672 0.382 -3.876 1.00 95.50 104 PHE A C 1
ATOM 786 O O . PHE A 1 104 ? -7.311 1.094 -2.945 1.00 95.50 104 PHE A O 1
ATOM 793 N N . GLU A 1 105 ? -8.907 0.411 -4.359 1.00 96.25 105 GLU A N 1
ATOM 794 C CA . GLU A 1 105 ? -9.909 1.384 -3.920 1.00 96.25 105 GLU A CA 1
ATOM 795 C C . GLU A 1 105 ? -10.952 0.760 -2.986 1.00 96.25 105 GLU A C 1
ATOM 797 O O . GLU A 1 105 ? -11.341 -0.397 -3.161 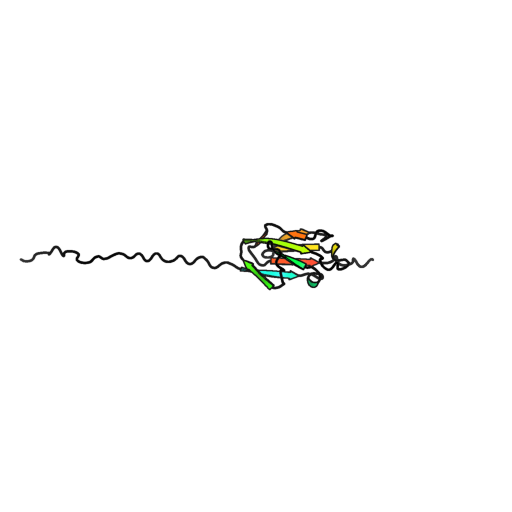1.00 96.25 105 GLU A O 1
ATOM 802 N N . ASN A 1 106 ? -11.466 1.557 -2.042 1.00 95.75 106 ASN A N 1
ATOM 803 C CA . ASN A 1 106 ? -12.546 1.179 -1.113 1.00 95.75 106 ASN A CA 1
ATOM 804 C C . ASN A 1 106 ? -12.251 -0.113 -0.333 1.00 95.75 106 ASN A C 1
ATOM 806 O O . ASN A 1 106 ? -13.061 -1.042 -0.251 1.00 95.75 106 ASN A O 1
ATOM 810 N N . ILE A 1 107 ? -11.044 -0.179 0.214 1.00 96.81 107 ILE A N 1
ATOM 811 C CA . ILE A 1 107 ? -10.546 -1.305 0.977 1.00 96.81 107 ILE A CA 1
ATOM 812 C C . ILE A 1 107 ? -10.980 -1.178 2.431 1.00 96.81 107 ILE A C 1
ATOM 814 O O . ILE A 1 107 ? -10.493 -0.310 3.149 1.00 96.81 107 ILE A O 1
ATOM 818 N N . ALA A 1 108 ? -11.809 -2.113 2.891 1.00 96.50 108 ALA A N 1
ATOM 819 C CA . ALA A 1 108 ? -12.171 -2.217 4.298 1.00 96.50 108 ALA A CA 1
ATOM 820 C C . ALA A 1 108 ? -10.964 -2.665 5.148 1.00 96.50 108 ALA A C 1
ATOM 822 O O . ALA A 1 108 ? -10.599 -3.846 5.184 1.00 96.50 108 ALA A O 1
ATOM 823 N N . VAL A 1 109 ? -10.353 -1.721 5.858 1.00 96.75 109 VAL A N 1
ATOM 824 C CA . VAL A 1 109 ? -9.255 -1.924 6.804 1.00 96.75 109 VAL A CA 1
ATOM 825 C C . VAL A 1 109 ? -9.824 -2.299 8.169 1.00 96.75 109 VAL A C 1
ATOM 827 O O . VAL A 1 109 ? -10.227 -1.453 8.959 1.00 96.75 109 VAL A O 1
ATOM 830 N N . THR A 1 110 ? -9.834 -3.599 8.462 1.00 96.38 110 THR A N 1
ATOM 831 C CA . THR A 1 110 ? -10.248 -4.165 9.764 1.00 96.38 110 THR A CA 1
ATOM 832 C C . THR A 1 110 ? -9.086 -4.855 10.493 1.00 96.38 110 THR A C 1
ATOM 834 O O . THR A 1 110 ? -9.285 -5.744 11.326 1.00 96.38 110 THR A O 1
ATOM 837 N N . GLY A 1 111 ? -7.850 -4.540 10.104 1.00 97.25 111 GLY A N 1
ATOM 838 C CA . GLY A 1 111 ? -6.628 -5.210 10.536 1.00 97.25 111 GLY A CA 1
ATOM 839 C C . GLY A 1 111 ? -5.385 -4.529 9.970 1.00 97.25 111 GLY A C 1
ATOM 840 O O . GLY A 1 111 ? -5.491 -3.670 9.101 1.00 97.25 111 GLY A O 1
ATOM 841 N N . ASN A 1 112 ? -4.201 -4.954 10.424 1.00 98.25 112 ASN A N 1
ATOM 842 C CA . ASN A 1 112 ? -2.932 -4.468 9.871 1.00 98.25 112 ASN A CA 1
ATOM 843 C C . ASN A 1 112 ? -2.884 -4.654 8.355 1.00 98.25 112 ASN A C 1
ATOM 845 O O . ASN A 1 112 ? -3.266 -5.713 7.844 1.00 98.25 112 ASN A O 1
ATOM 849 N N . VAL A 1 113 ? -2.390 -3.629 7.674 1.00 98.50 113 VAL A N 1
ATOM 850 C CA . VAL A 1 113 ? -2.290 -3.577 6.220 1.00 98.50 113 VAL A CA 1
ATOM 851 C C . VAL A 1 113 ? -0.860 -3.899 5.815 1.00 98.50 113 VAL A C 1
ATOM 853 O O . VAL A 1 113 ? 0.090 -3.379 6.396 1.00 98.50 113 VAL A O 1
ATOM 856 N N . VAL A 1 114 ? -0.691 -4.755 4.814 1.00 98.56 114 VAL A N 1
ATOM 857 C CA . VAL A 1 114 ? 0.609 -5.025 4.195 1.00 98.56 114 VAL A CA 1
ATOM 858 C C . VAL A 1 114 ? 0.467 -4.846 2.691 1.00 98.56 114 VAL A C 1
ATOM 860 O O . VAL A 1 114 ? -0.339 -5.537 2.066 1.00 98.56 114 VAL A O 1
ATOM 863 N N . ILE A 1 115 ? 1.250 -3.927 2.131 1.00 98.12 115 ILE A N 1
ATOM 864 C CA . ILE A 1 115 ? 1.411 -3.738 0.689 1.00 98.12 115 ILE A CA 1
ATOM 865 C C . ILE A 1 115 ? 2.759 -4.346 0.321 1.00 98.12 115 ILE A C 1
ATOM 867 O O . ILE A 1 115 ? 3.811 -3.817 0.683 1.00 98.12 115 ILE A O 1
ATOM 871 N N . THR A 1 116 ? 2.724 -5.484 -0.362 1.00 97.25 116 THR A N 1
ATOM 872 C CA . THR A 1 116 ? 3.924 -6.168 -0.842 1.00 97.25 116 THR A CA 1
ATOM 873 C C . THR A 1 116 ? 4.173 -5.774 -2.287 1.00 97.25 116 THR A C 1
ATOM 875 O O . THR A 1 116 ? 3.298 -5.991 -3.114 1.00 97.25 116 THR A O 1
ATOM 878 N N . ILE A 1 117 ? 5.351 -5.236 -2.593 1.00 95.19 117 ILE A N 1
ATOM 879 C CA . ILE A 1 117 ? 5.792 -4.852 -3.935 1.00 95.19 117 ILE A CA 1
ATOM 880 C C . ILE A 1 117 ? 7.023 -5.687 -4.274 1.00 95.19 117 ILE A C 1
ATOM 882 O O . ILE A 1 117 ? 8.088 -5.527 -3.664 1.00 95.19 117 ILE A O 1
ATOM 886 N N . ALA A 1 118 ? 6.864 -6.612 -5.214 1.00 94.12 118 ALA A N 1
ATOM 887 C CA . ALA A 1 118 ? 7.887 -7.585 -5.551 1.00 94.12 118 ALA A CA 1
ATOM 888 C C . ALA A 1 118 ? 8.172 -7.601 -7.052 1.00 94.12 118 ALA A C 1
ATOM 890 O O . ALA A 1 118 ? 7.269 -7.800 -7.858 1.00 94.12 118 ALA A O 1
ATOM 891 N N . LEU A 1 119 ? 9.437 -7.442 -7.431 1.00 90.88 119 LEU A N 1
ATOM 892 C CA . LEU A 1 119 ? 9.886 -7.835 -8.763 1.00 90.88 119 LEU A CA 1
ATOM 893 C C . LEU A 1 119 ? 9.815 -9.361 -8.878 1.00 90.88 119 LEU A C 1
ATOM 895 O O . LEU A 1 119 ? 10.176 -10.039 -7.906 1.00 90.88 119 LEU A O 1
ATOM 899 N N . PRO A 1 120 ? 9.385 -9.905 -10.032 1.00 85.00 120 PRO A N 1
ATOM 900 C CA . PRO A 1 120 ? 9.433 -11.338 -10.265 1.00 85.00 120 PRO A CA 1
ATOM 901 C C . PRO A 1 120 ? 10.869 -11.809 -10.051 1.00 85.00 120 PRO A C 1
ATOM 903 O O . PRO A 1 120 ? 11.811 -11.180 -10.537 1.00 85.00 120 PRO A O 1
ATOM 906 N N . GLU A 1 121 ? 11.049 -12.891 -9.295 1.00 77.94 121 GLU A N 1
ATOM 907 C CA . GLU A 1 121 ? 12.368 -13.508 -9.205 1.00 77.94 121 GLU A CA 1
ATOM 908 C C . GLU A 1 121 ? 12.776 -13.900 -10.624 1.00 77.94 121 GLU A C 1
ATOM 910 O O . GLU A 1 121 ? 12.017 -14.590 -11.314 1.00 77.94 121 GLU A O 1
ATOM 915 N N . GLU A 1 122 ? 13.932 -13.412 -11.089 1.00 66.12 122 GLU A N 1
ATOM 916 C CA . GLU A 1 122 ? 14.467 -13.854 -12.370 1.00 66.12 122 GLU A CA 1
ATOM 917 C C . GLU A 1 122 ? 14.553 -15.373 -12.296 1.00 66.12 122 GLU A C 1
ATOM 919 O O . GLU A 1 122 ? 15.290 -15.928 -11.480 1.00 66.12 122 GLU A O 1
ATOM 924 N N . SER A 1 123 ? 13.734 -16.059 -13.093 1.00 56.34 123 SER A N 1
ATOM 925 C CA . SER A 1 123 ? 13.818 -17.503 -13.203 1.00 56.34 123 SER A CA 1
ATOM 926 C C . SER A 1 123 ? 15.217 -17.797 -13.722 1.00 56.34 123 SER A C 1
ATOM 928 O O . SER A 1 123 ? 15.474 -17.555 -14.903 1.00 56.34 123 SER A O 1
ATOM 930 N N . GLU A 1 124 ? 16.121 -18.244 -12.845 1.00 50.84 124 GLU A N 1
ATOM 931 C CA . GLU A 1 124 ? 17.455 -18.678 -13.241 1.00 50.84 124 GLU A CA 1
ATOM 932 C C . GLU A 1 124 ? 17.269 -19.700 -14.365 1.00 50.84 124 GLU A C 1
ATOM 934 O O . GLU A 1 124 ? 16.730 -20.792 -14.163 1.00 50.84 124 GLU A O 1
ATOM 939 N N . GLY A 1 125 ? 17.595 -19.279 -15.589 1.00 46.94 125 GLY A N 1
ATOM 940 C CA . GLY A 1 125 ? 17.424 -20.088 -16.782 1.00 46.94 125 GLY A CA 1
ATOM 941 C C . GLY A 1 125 ? 18.239 -21.365 -16.637 1.00 46.94 125 GLY A C 1
ATOM 942 O O . GLY A 1 125 ? 19.458 -21.308 -16.479 1.00 46.94 125 GLY A O 1
ATOM 943 N N . ASN A 1 126 ? 17.543 -22.497 -16.674 1.00 37.66 126 ASN A N 1
ATOM 944 C CA . ASN A 1 126 ? 18.115 -23.839 -16.693 1.00 37.66 126 ASN A CA 1
ATOM 945 C C . ASN A 1 126 ? 18.404 -24.278 -18.134 1.00 37.66 126 ASN A C 1
ATOM 947 O O . ASN A 1 126 ? 17.537 -24.016 -19.003 1.00 37.66 126 ASN A O 1
#

Secondary structure (DSSP, 8-state):
-----------------------PPPPPPEEEEEEESTTTTTSEEEETT-PBP-TT-EEESEEEEEEEE-TT--TTGGG-EEEEEETTEEEEEES--TTT-EEEEEEEESS-EEEEEEPPP-----

Sequence (126 aa):
DADGYYVESLSADTVFAVEKAKAEEPAEKTYTLTLAGNAAAEATVYNEAYDLVKNGDTLEEGDHSFYVYNENYVDGLENAEVTLTVGGKQIGEVKTIGFQGAEFENIAVTGNVVITIALPEESEGN